Protein AF-A0ABD5KUP2-F1 (afdb_monomer)

Mean predicted aligned error: 8.04 Å

Structure (mmCIF, N/CA/C/O backbone):
data_AF-A0ABD5KUP2-F1
#
_entry.id   AF-A0ABD5KUP2-F1
#
loop_
_atom_site.group_PDB
_atom_site.id
_atom_site.type_symbol
_atom_site.label_atom_id
_atom_site.label_alt_id
_atom_site.label_comp_id
_atom_site.label_asym_id
_atom_site.label_entity_id
_atom_site.label_seq_id
_atom_site.pdbx_PDB_ins_code
_atom_site.Cartn_x
_atom_site.Cartn_y
_atom_site.Cartn_z
_atom_site.occupancy
_atom_site.B_iso_or_equiv
_atom_site.auth_seq_id
_atom_site.auth_comp_id
_atom_site.auth_asym_id
_atom_site.auth_atom_id
_atom_site.pdbx_PDB_model_num
ATOM 1 N N . MET A 1 1 ? -32.605 22.475 23.587 1.00 50.56 1 MET A N 1
ATOM 2 C CA . MET A 1 1 ? -31.176 22.389 23.977 1.00 50.56 1 MET A CA 1
ATOM 3 C C . MET A 1 1 ? -30.439 21.192 23.333 1.00 50.56 1 MET A C 1
ATOM 5 O O . MET A 1 1 ? -29.478 20.707 23.905 1.00 50.56 1 MET A O 1
ATOM 9 N N . ASN A 1 2 ? -30.825 20.736 22.122 1.00 57.00 2 ASN A N 1
ATOM 10 C CA . ASN A 1 2 ? -30.387 19.436 21.562 1.00 57.00 2 ASN A CA 1
ATOM 11 C C . ASN A 1 2 ? -29.615 19.520 20.218 1.00 57.00 2 ASN A C 1
ATOM 13 O O . ASN A 1 2 ? -29.139 18.515 19.701 1.00 57.00 2 ASN A O 1
ATOM 17 N N . HIS A 1 3 ? -29.474 20.720 19.638 1.00 51.41 3 HIS A N 1
ATOM 18 C CA . HIS A 1 3 ? -28.924 20.905 18.283 1.00 51.41 3 HIS A CA 1
ATOM 19 C C . HIS A 1 3 ? -27.395 21.074 18.226 1.00 51.41 3 HIS A C 1
ATOM 21 O O . HIS A 1 3 ? -26.774 20.791 17.204 1.00 51.41 3 HIS A O 1
ATOM 27 N N . LYS A 1 4 ? -26.776 21.555 19.314 1.00 53.66 4 LYS A N 1
ATOM 28 C CA . LYS A 1 4 ? -25.325 21.812 19.380 1.00 53.66 4 LYS A CA 1
ATOM 29 C C . LYS A 1 4 ? -24.533 20.534 19.691 1.00 53.66 4 LYS A C 1
ATOM 31 O O . LYS A 1 4 ? -23.448 20.348 19.161 1.00 53.66 4 LYS A O 1
ATOM 36 N N . HIS A 1 5 ? -25.126 19.638 20.483 1.00 56.44 5 HIS A N 1
ATOM 37 C CA . HIS A 1 5 ? -24.521 18.378 20.926 1.00 56.44 5 HIS A CA 1
ATOM 38 C C . HIS A 1 5 ? -24.550 17.273 19.852 1.00 56.44 5 HIS A C 1
ATOM 40 O O . HIS A 1 5 ? -23.719 16.369 19.853 1.00 56.44 5 HIS A O 1
ATOM 46 N N . THR A 1 6 ? -25.504 17.345 18.919 1.00 63.44 6 THR A N 1
ATOM 47 C CA . THR A 1 6 ? -25.609 16.442 17.764 1.00 63.44 6 THR A CA 1
ATOM 48 C C . THR A 1 6 ? -24.593 16.797 16.679 1.00 63.44 6 THR A C 1
ATOM 50 O O . THR A 1 6 ? -23.900 15.901 16.208 1.00 63.44 6 THR A O 1
ATOM 53 N N . LYS A 1 7 ? -24.411 18.089 16.354 1.00 61.88 7 LYS A N 1
ATOM 54 C CA . LYS A 1 7 ? -23.412 18.547 15.363 1.00 61.88 7 LYS A CA 1
ATOM 55 C C . LYS A 1 7 ? -21.983 18.107 15.701 1.00 61.88 7 LYS A C 1
ATOM 57 O O . LYS A 1 7 ? -21.286 17.582 14.839 1.00 61.88 7 LYS A O 1
ATOM 62 N N . THR A 1 8 ? -21.577 18.241 16.963 1.00 69.25 8 THR A N 1
ATOM 63 C CA . THR A 1 8 ? -20.224 17.877 17.420 1.00 69.25 8 THR A CA 1
ATOM 64 C C . THR A 1 8 ? -19.950 16.376 17.299 1.00 69.25 8 THR A C 1
ATOM 66 O O . THR A 1 8 ? -18.837 15.970 16.968 1.00 69.25 8 THR A O 1
ATOM 69 N N . ASN A 1 9 ? -20.970 15.538 17.514 1.00 71.75 9 ASN A N 1
ATOM 70 C CA . ASN A 1 9 ? -20.849 14.084 17.393 1.00 71.75 9 ASN A CA 1
ATOM 71 C C . ASN A 1 9 ? -20.737 13.640 15.927 1.00 71.75 9 ASN A C 1
ATOM 73 O O . ASN A 1 9 ? -19.942 12.752 15.609 1.00 71.75 9 ASN A O 1
ATOM 77 N N . THR A 1 10 ? -21.492 14.271 15.023 1.00 74.38 10 THR A N 1
ATOM 78 C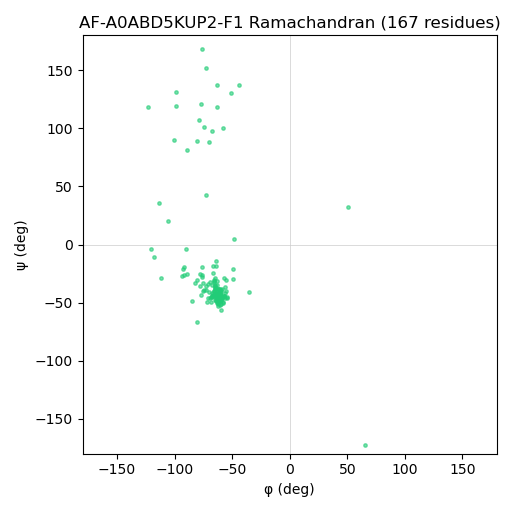 CA . THR A 1 10 ? -21.430 13.978 13.583 1.00 74.38 10 THR A CA 1
ATOM 79 C C . THR A 1 10 ? -20.088 14.399 12.984 1.00 74.38 10 THR A C 1
ATOM 81 O O . THR A 1 10 ? -19.464 13.622 12.264 1.00 74.38 10 THR A O 1
ATOM 84 N N . GLU A 1 11 ? -19.591 15.586 13.334 1.00 73.88 11 GLU A N 1
ATOM 85 C CA . GLU A 1 11 ? -18.287 16.085 12.877 1.00 73.88 11 GLU A CA 1
ATOM 86 C C . GLU A 1 11 ? -17.129 15.202 13.357 1.00 73.88 11 GLU A C 1
ATOM 88 O O . GLU A 1 11 ? -16.233 14.868 12.578 1.00 73.88 11 GLU A O 1
ATOM 93 N N . PHE A 1 12 ? -17.167 14.758 14.617 1.00 73.25 12 PHE A N 1
ATOM 94 C CA . PHE A 1 12 ? -16.165 13.845 15.163 1.00 73.25 12 PHE A CA 1
ATOM 95 C C . PHE A 1 12 ? -16.171 12.482 14.455 1.00 73.25 12 PHE A C 1
ATOM 97 O O . PHE A 1 12 ? -15.109 11.956 14.110 1.00 73.25 12 PHE A O 1
ATOM 104 N N . SER A 1 13 ? -17.359 11.925 14.197 1.00 79.25 13 SER A N 1
ATOM 105 C CA . SER A 1 13 ? -17.510 10.662 13.466 1.00 79.25 13 SER A CA 1
ATOM 106 C C . SER A 1 13 ? -16.963 10.770 12.040 1.00 79.25 13 SER A C 1
ATOM 108 O O . SER A 1 13 ? -16.126 9.964 11.633 1.00 79.25 13 SER A O 1
ATOM 110 N N . ASN A 1 14 ? -17.337 11.832 11.321 1.00 83.81 14 ASN A N 1
ATOM 111 C CA . ASN A 1 14 ? -16.856 12.095 9.964 1.00 83.81 14 ASN A CA 1
ATOM 112 C C . ASN A 1 14 ? -15.335 12.261 9.928 1.00 83.81 14 ASN A C 1
ATOM 114 O O . ASN A 1 14 ? -14.667 11.694 9.066 1.00 83.81 14 ASN A O 1
ATOM 118 N N . LYS A 1 15 ? -14.760 12.974 10.902 1.00 85.25 15 LYS A N 1
ATOM 119 C CA . LYS A 1 15 ? -13.306 13.117 11.024 1.00 85.25 15 LYS A CA 1
ATOM 120 C C . LYS A 1 15 ? -12.623 11.759 11.188 1.00 85.25 15 LYS A C 1
ATOM 122 O O . LYS A 1 15 ? -11.638 11.490 10.505 1.00 85.25 15 LYS A O 1
ATOM 127 N N . LYS A 1 16 ? -13.157 10.887 12.047 1.00 86.00 16 LYS A N 1
ATOM 128 C CA . LYS A 1 16 ? -12.618 9.539 12.263 1.00 86.00 16 LYS A CA 1
ATOM 129 C C . LYS A 1 16 ? -12.708 8.671 11.004 1.00 86.00 16 LYS A C 1
ATOM 131 O O . LYS A 1 16 ? -11.742 7.981 10.684 1.00 86.00 16 LYS A O 1
ATOM 136 N N . ILE A 1 17 ? -13.833 8.723 10.288 1.00 87.75 17 ILE A N 1
ATOM 137 C CA . ILE A 1 17 ? -14.028 8.006 9.018 1.00 87.75 17 ILE A CA 1
ATOM 138 C C . ILE A 1 17 ? -13.024 8.499 7.973 1.00 87.75 17 ILE A C 1
ATOM 140 O O . ILE A 1 17 ? -12.335 7.685 7.364 1.00 87.75 17 ILE A O 1
ATOM 144 N N . ASN A 1 18 ? -12.870 9.815 7.826 1.00 91.00 18 ASN A N 1
ATOM 145 C CA . ASN A 1 18 ? -11.927 10.408 6.878 1.00 91.00 18 ASN A CA 1
ATOM 146 C C . ASN A 1 18 ? -10.485 10.002 7.191 1.00 91.00 18 ASN A C 1
ATOM 148 O O . ASN A 1 18 ? -9.755 9.589 6.297 1.00 91.00 18 ASN A O 1
ATOM 152 N N . MET A 1 19 ? -10.081 10.048 8.463 1.00 92.31 19 MET A N 1
ATOM 153 C CA . MET A 1 19 ? -8.749 9.600 8.883 1.00 92.31 19 MET A CA 1
ATOM 154 C C . MET A 1 19 ? -8.513 8.122 8.558 1.00 92.31 19 MET A C 1
ATOM 156 O O . MET A 1 19 ? -7.432 7.750 8.104 1.00 92.31 19 MET A O 1
ATOM 160 N N . HIS A 1 20 ? -9.526 7.280 8.766 1.00 92.69 20 HIS A N 1
ATOM 161 C CA . HIS A 1 20 ? -9.450 5.864 8.434 1.00 92.69 20 HIS A CA 1
ATOM 162 C C . HIS A 1 20 ? -9.312 5.638 6.924 1.00 92.69 20 HIS A C 1
ATOM 164 O O . HIS A 1 20 ? -8.422 4.911 6.489 1.00 92.69 20 HIS A O 1
ATOM 170 N N . LEU A 1 21 ? -10.148 6.301 6.123 1.00 94.88 21 LEU A N 1
ATOM 171 C CA . LEU A 1 21 ? -10.125 6.198 4.667 1.00 94.88 21 LEU A CA 1
ATOM 172 C C . LEU A 1 21 ? -8.802 6.705 4.078 1.00 94.88 21 LEU A C 1
ATOM 174 O O . LEU A 1 21 ? -8.210 6.034 3.237 1.00 94.88 21 LEU A O 1
ATOM 178 N N . ASN A 1 22 ? -8.287 7.835 4.571 1.00 95.94 22 ASN A N 1
ATOM 179 C CA . ASN A 1 22 ? -6.996 8.376 4.146 1.00 95.94 22 ASN A CA 1
ATOM 180 C C . ASN A 1 22 ? -5.854 7.392 4.423 1.00 95.94 22 ASN A C 1
ATOM 182 O O . ASN A 1 22 ? -4.970 7.222 3.585 1.00 95.94 22 ASN A O 1
ATOM 186 N N . ARG A 1 23 ? -5.878 6.684 5.559 1.00 96.06 23 ARG A N 1
ATOM 187 C CA . ARG A 1 23 ? -4.892 5.634 5.843 1.00 96.06 23 ARG A CA 1
ATOM 188 C C . ARG A 1 23 ? -4.950 4.506 4.806 1.00 96.06 23 ARG A C 1
ATOM 190 O O . ARG A 1 23 ? -3.905 4.116 4.294 1.00 96.06 23 ARG A O 1
ATOM 197 N N . LYS A 1 24 ? -6.153 4.029 4.460 1.00 95.94 24 LYS A N 1
ATOM 198 C CA . LYS A 1 24 ? -6.351 2.961 3.461 1.00 95.94 24 LYS A CA 1
ATOM 199 C C . LYS A 1 24 ? -5.883 3.380 2.066 1.00 95.94 24 LYS A C 1
ATOM 201 O O . LYS A 1 24 ? -5.149 2.634 1.429 1.00 95.94 24 LYS A O 1
ATOM 206 N N . LEU A 1 25 ? -6.227 4.597 1.637 1.00 97.19 25 LEU A N 1
ATOM 207 C CA . LEU A 1 25 ? -5.756 5.167 0.369 1.00 97.19 25 LEU A CA 1
ATOM 208 C C . LEU A 1 25 ? -4.225 5.259 0.329 1.00 97.19 25 LEU A C 1
ATOM 210 O O . LEU A 1 25 ? -3.599 4.869 -0.651 1.00 97.19 25 LEU A O 1
ATOM 214 N N . SER A 1 26 ? -3.612 5.722 1.420 1.00 97.19 26 SER A N 1
ATOM 215 C CA . SER A 1 26 ? -2.150 5.808 1.536 1.00 97.19 26 SER A CA 1
ATOM 216 C C . SER A 1 26 ? -1.499 4.425 1.457 1.00 97.19 26 SER A C 1
ATOM 218 O O . SER A 1 26 ? -0.501 4.249 0.760 1.00 97.19 26 SER A O 1
ATOM 220 N N . ALA A 1 27 ? -2.093 3.427 2.121 1.00 96.94 27 ALA A N 1
ATOM 221 C CA . ALA A 1 27 ? -1.628 2.049 2.057 1.00 96.94 27 ALA A CA 1
ATOM 222 C C . ALA A 1 27 ? -1.706 1.479 0.637 1.00 96.94 27 ALA A C 1
ATOM 224 O O . ALA A 1 27 ? -0.749 0.856 0.184 1.00 96.94 27 ALA A O 1
ATOM 225 N N . ALA A 1 28 ? -2.806 1.736 -0.074 1.00 96.50 28 ALA A N 1
ATOM 226 C CA . ALA A 1 28 ? -2.991 1.317 -1.458 1.00 96.50 28 ALA A CA 1
ATOM 227 C C . ALA A 1 28 ? -1.934 1.918 -2.396 1.00 96.50 28 ALA A C 1
ATOM 229 O O . ALA A 1 28 ? -1.354 1.188 -3.191 1.00 96.50 28 ALA A O 1
ATOM 230 N N . ILE A 1 29 ? -1.636 3.216 -2.269 1.00 97.44 29 ILE A N 1
ATOM 231 C CA . ILE A 1 29 ? -0.632 3.907 -3.098 1.00 97.44 29 ILE A CA 1
ATOM 232 C C . ILE A 1 29 ? 0.765 3.325 -2.874 1.00 97.44 29 ILE A C 1
ATOM 234 O O . ILE A 1 29 ? 1.454 2.962 -3.827 1.00 97.44 29 ILE A O 1
ATOM 238 N N . ILE A 1 30 ? 1.179 3.204 -1.610 1.00 97.31 30 ILE A N 1
ATOM 239 C CA . ILE A 1 30 ? 2.493 2.652 -1.262 1.00 97.31 30 ILE A CA 1
ATOM 240 C C . ILE A 1 30 ? 2.587 1.193 -1.726 1.00 97.31 30 ILE A C 1
ATOM 242 O O . ILE A 1 30 ? 3.603 0.792 -2.289 1.00 97.31 30 ILE A O 1
ATOM 246 N N . ALA A 1 31 ? 1.528 0.404 -1.527 1.00 96.38 31 ALA A N 1
ATOM 247 C CA . ALA A 1 31 ? 1.492 -0.982 -1.966 1.00 96.38 31 ALA A CA 1
ATOM 248 C C . ALA A 1 31 ? 1.572 -1.101 -3.495 1.00 96.38 31 ALA A C 1
ATOM 250 O O . ALA A 1 31 ? 2.342 -1.917 -3.984 1.00 96.38 31 ALA A O 1
ATOM 251 N N . ALA A 1 32 ? 0.865 -0.257 -4.250 1.00 95.38 32 ALA A N 1
ATOM 252 C CA . ALA A 1 32 ? 0.936 -0.242 -5.710 1.00 95.38 32 ALA A CA 1
ATOM 253 C C . ALA A 1 32 ? 2.354 0.040 -6.214 1.00 95.38 32 ALA A C 1
ATOM 255 O O . ALA A 1 32 ? 2.856 -0.656 -7.093 1.00 95.38 32 ALA A O 1
ATOM 256 N N . PHE A 1 33 ? 3.017 1.034 -5.618 1.00 95.94 33 PHE A N 1
ATOM 257 C CA . PHE A 1 33 ? 4.391 1.396 -5.950 1.00 95.94 33 PHE A CA 1
ATOM 258 C C . PHE A 1 33 ? 5.370 0.244 -5.677 1.00 95.94 33 PHE A C 1
ATOM 260 O O . PHE A 1 33 ? 6.164 -0.123 -6.542 1.00 95.94 33 PHE A O 1
ATOM 267 N N . LEU A 1 34 ? 5.288 -0.365 -4.490 1.00 94.88 34 LEU A N 1
ATOM 268 C CA . LEU A 1 34 ? 6.130 -1.505 -4.124 1.00 94.88 34 LEU A CA 1
ATOM 269 C C . LEU A 1 34 ? 5.842 -2.736 -4.996 1.00 94.88 34 LEU A C 1
ATOM 271 O O . LEU A 1 34 ? 6.765 -3.461 -5.358 1.00 94.88 34 LEU A O 1
ATOM 275 N N . PHE A 1 35 ? 4.578 -2.959 -5.356 1.00 91.81 35 PHE A N 1
ATOM 276 C CA . PHE A 1 35 ? 4.164 -4.050 -6.231 1.00 91.81 35 PHE A CA 1
ATOM 277 C C . PHE A 1 35 ? 4.680 -3.850 -7.662 1.00 91.81 35 PHE A C 1
ATOM 279 O O . PHE A 1 35 ? 5.210 -4.791 -8.247 1.00 91.81 35 PHE A O 1
ATOM 286 N N . ALA A 1 36 ? 4.620 -2.624 -8.195 1.00 91.06 36 ALA A N 1
ATOM 287 C CA . ALA A 1 36 ? 5.199 -2.273 -9.493 1.00 91.06 36 ALA A CA 1
ATOM 288 C C . ALA A 1 36 ? 6.715 -2.500 -9.520 1.00 91.06 36 ALA A C 1
ATOM 290 O O . ALA A 1 36 ? 7.221 -3.126 -10.449 1.00 91.06 36 ALA A O 1
ATOM 291 N N . LEU A 1 37 ? 7.433 -2.064 -8.475 1.00 89.12 37 LEU A N 1
ATOM 292 C CA . LEU A 1 37 ? 8.864 -2.344 -8.337 1.00 89.12 37 LEU A CA 1
ATOM 293 C C . LEU A 1 37 ? 9.135 -3.848 -8.339 1.00 89.12 37 LEU A C 1
ATOM 295 O O . LEU A 1 37 ? 9.982 -4.320 -9.092 1.00 89.12 37 LEU A O 1
ATOM 299 N N . LEU A 1 38 ? 8.397 -4.608 -7.529 1.00 87.06 38 LEU A N 1
ATOM 300 C CA . LEU A 1 38 ? 8.575 -6.050 -7.437 1.00 87.06 38 LEU A CA 1
ATOM 301 C C . LEU A 1 38 ? 8.363 -6.738 -8.795 1.00 87.06 38 LEU A C 1
ATOM 303 O O . LEU A 1 38 ? 9.186 -7.557 -9.191 1.00 87.06 38 LEU A O 1
ATOM 307 N N . PHE A 1 39 ? 7.311 -6.374 -9.530 1.00 81.12 39 PHE A N 1
ATOM 308 C CA . PHE A 1 39 ? 7.016 -6.931 -10.855 1.00 81.12 39 PHE A CA 1
ATOM 309 C C . PHE A 1 39 ? 8.049 -6.566 -11.921 1.00 81.12 39 PHE A C 1
ATOM 311 O O . PHE A 1 39 ? 8.200 -7.294 -12.898 1.00 81.12 39 PHE A O 1
ATOM 318 N N . CYS A 1 40 ? 8.776 -5.463 -11.753 1.00 79.00 40 CYS A N 1
ATOM 319 C CA . CYS A 1 40 ? 9.894 -5.136 -12.631 1.00 79.00 40 CYS A CA 1
ATOM 320 C C . CYS A 1 40 ? 11.152 -5.963 -12.343 1.00 79.00 40 CYS A C 1
ATOM 322 O O . CYS A 1 40 ? 11.944 -6.183 -13.258 1.00 79.00 40 CYS A O 1
ATOM 324 N N . PHE A 1 41 ? 11.346 -6.412 -11.099 1.00 73.56 41 PHE A N 1
ATOM 325 C CA . PHE A 1 41 ? 12.506 -7.219 -10.702 1.00 73.56 41 PHE A CA 1
ATOM 326 C C . PHE A 1 41 ? 12.270 -8.723 -10.782 1.00 73.56 41 PHE A C 1
ATOM 328 O O . PHE A 1 41 ? 13.237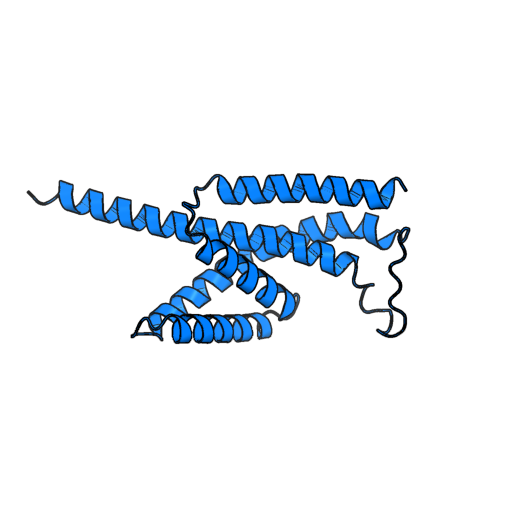 -9.475 -10.878 1.00 73.56 41 PHE A O 1
ATOM 335 N N . ILE A 1 42 ? 11.018 -9.173 -10.759 1.00 70.19 42 ILE A N 1
ATOM 336 C CA . ILE A 1 42 ? 10.668 -10.542 -11.120 1.00 70.19 42 ILE A CA 1
ATOM 337 C C . ILE A 1 42 ? 10.675 -10.576 -12.653 1.00 70.19 42 ILE A C 1
ATOM 339 O O . ILE A 1 42 ? 9.777 -9.978 -13.250 1.00 70.19 42 ILE A O 1
ATOM 343 N N . PRO A 1 43 ? 11.670 -11.207 -13.319 1.00 54.59 43 PRO A N 1
ATOM 344 C CA . PRO A 1 43 ? 11.603 -11.387 -14.764 1.00 54.59 43 PRO A CA 1
ATOM 345 C C . PRO A 1 43 ? 10.241 -11.999 -15.061 1.00 54.59 43 PRO A C 1
ATOM 347 O O . PRO A 1 43 ? 9.827 -12.923 -14.352 1.00 54.59 43 PRO A O 1
ATOM 350 N N . GLY A 1 44 ? 9.510 -11.422 -16.025 1.00 52.69 44 GLY A N 1
ATOM 351 C CA . GLY A 1 44 ? 8.172 -11.898 -16.363 1.00 52.69 44 GLY A CA 1
ATOM 352 C C . GLY A 1 44 ? 8.205 -13.421 -16.416 1.00 52.69 44 GLY A C 1
ATOM 353 O O . GLY A 1 44 ? 9.186 -13.966 -16.915 1.00 52.69 44 GLY A O 1
ATOM 354 N N . ILE A 1 45 ? 7.186 -14.080 -15.857 1.00 46.09 45 ILE A N 1
ATOM 355 C CA . ILE A 1 45 ? 7.054 -15.525 -15.531 1.00 46.09 45 ILE A CA 1
ATOM 356 C C . ILE A 1 45 ? 7.437 -16.511 -16.678 1.00 46.09 45 ILE A C 1
ATOM 358 O O . ILE A 1 45 ? 7.317 -17.723 -16.560 1.00 46.09 45 ILE A O 1
ATOM 362 N N . LYS A 1 46 ? 7.931 -16.012 -17.809 1.00 44.69 46 LYS A N 1
ATOM 363 C CA . LYS A 1 46 ? 8.561 -16.721 -18.918 1.00 44.69 46 LYS A CA 1
ATOM 364 C C . LYS A 1 46 ? 9.896 -17.398 -18.578 1.00 44.69 46 LYS A C 1
ATOM 366 O O . LYS A 1 46 ? 10.183 -18.415 -19.199 1.00 44.69 46 LYS A O 1
ATOM 371 N N . GLU A 1 47 ? 10.706 -16.888 -17.645 1.00 45.31 47 GLU A N 1
ATOM 372 C CA . GLU A 1 47 ? 11.963 -17.555 -17.254 1.00 45.31 47 GLU A CA 1
ATOM 373 C C . GLU A 1 47 ? 11.790 -18.377 -15.967 1.00 45.31 47 GLU A C 1
ATOM 375 O O . GLU A 1 47 ? 11.246 -17.908 -14.968 1.00 45.31 47 GLU A O 1
ATOM 380 N N . SER A 1 48 ? 12.244 -19.633 -15.983 1.00 47.06 48 SER A N 1
ATOM 381 C CA . SER A 1 48 ? 12.188 -20.517 -14.818 1.00 47.06 48 SER A CA 1
ATOM 382 C C . SER A 1 48 ? 13.038 -19.969 -13.662 1.00 47.06 48 SER A C 1
ATOM 384 O O . SER A 1 48 ? 14.191 -19.591 -13.875 1.00 47.06 48 SER A O 1
ATOM 386 N N . ILE A 1 49 ? 12.503 -20.040 -12.436 1.00 50.59 49 ILE A N 1
ATOM 387 C CA . ILE A 1 49 ? 13.115 -19.644 -11.147 1.00 50.59 49 ILE A CA 1
ATOM 388 C C . ILE A 1 49 ? 14.642 -19.892 -11.023 1.00 50.59 49 ILE A C 1
ATOM 390 O O . ILE A 1 49 ? 15.319 -19.006 -10.502 1.00 50.59 49 ILE A O 1
ATOM 394 N N . PRO A 1 50 ? 15.237 -21.014 -11.489 1.00 50.47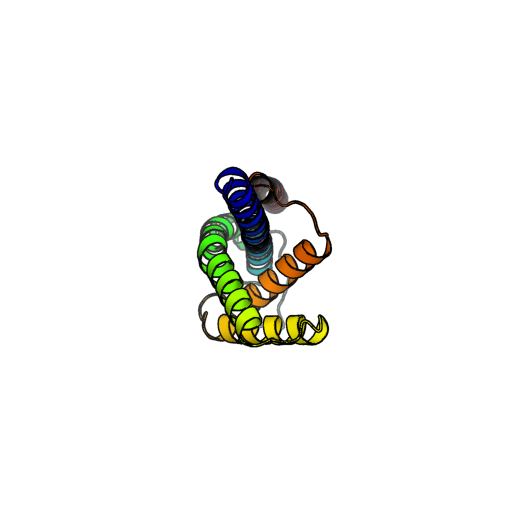 50 PRO A N 1
ATOM 395 C CA . PRO A 1 50 ? 16.685 -21.235 -11.368 1.00 50.47 50 PRO A CA 1
ATOM 396 C C . PRO A 1 50 ? 17.594 -20.248 -12.127 1.00 50.47 50 PRO A C 1
ATOM 398 O O . PRO A 1 50 ? 18.780 -20.200 -11.819 1.00 50.47 50 PRO A O 1
ATOM 401 N N . ASN A 1 51 ? 17.077 -19.438 -13.060 1.00 49.38 51 ASN A N 1
ATOM 402 C CA . ASN A 1 51 ? 17.876 -18.490 -13.856 1.00 49.38 51 ASN A CA 1
ATOM 403 C C . ASN A 1 51 ? 17.693 -17.018 -13.442 1.00 49.38 51 ASN A C 1
ATOM 405 O O . ASN A 1 51 ? 17.997 -16.116 -14.223 1.00 49.38 51 ASN A O 1
ATOM 409 N N . PHE A 1 52 ? 17.216 -16.751 -12.220 1.00 49.09 52 PHE A N 1
ATOM 410 C CA . PHE A 1 52 ? 17.031 -15.389 -11.713 1.00 49.09 52 PHE A CA 1
ATOM 411 C C . PHE A 1 52 ? 18.353 -14.602 -11.722 1.00 49.09 52 PHE A C 1
ATOM 413 O O . PHE A 1 52 ? 19.189 -14.731 -10.830 1.00 49.09 52 PHE A O 1
ATOM 420 N N . THR A 1 53 ? 18.537 -13.761 -12.739 1.00 54.84 53 THR A N 1
ATOM 421 C CA . THR A 1 53 ? 19.647 -12.811 -12.823 1.00 54.84 53 THR A CA 1
ATOM 422 C C . THR A 1 53 ? 19.062 -11.420 -12.986 1.00 54.84 53 THR A C 1
ATOM 424 O O . THR A 1 53 ? 18.402 -11.136 -13.986 1.00 54.84 53 THR A O 1
ATOM 427 N N . ILE A 1 54 ? 19.321 -10.533 -12.024 1.00 54.91 54 ILE A N 1
ATOM 428 C CA . ILE A 1 54 ? 18.955 -9.116 -12.130 1.00 54.91 54 ILE A CA 1
ATOM 429 C C . ILE A 1 54 ? 19.866 -8.489 -13.193 1.00 54.91 54 ILE A C 1
ATOM 431 O O . ILE A 1 54 ? 20.960 -8.005 -12.899 1.00 54.91 54 ILE A O 1
ATOM 435 N N . LYS A 1 55 ? 19.450 -8.536 -14.462 1.00 55.53 55 LYS A N 1
ATOM 436 C CA . LYS A 1 55 ? 20.152 -7.843 -15.546 1.00 55.53 55 LYS A CA 1
ATOM 437 C C . LYS A 1 55 ? 19.859 -6.350 -15.422 1.00 55.53 55 LYS A C 1
ATOM 439 O O . LYS A 1 55 ? 18.791 -5.887 -15.821 1.00 55.53 55 LYS A O 1
ATOM 444 N N . LYS A 1 56 ? 20.834 -5.617 -14.872 1.00 52.34 56 LYS A N 1
ATOM 445 C CA . LYS A 1 56 ? 20.818 -4.157 -14.668 1.00 52.34 56 LYS A CA 1
ATOM 446 C C . LYS A 1 56 ? 20.415 -3.367 -15.928 1.00 52.34 56 LYS A C 1
ATOM 448 O O . LYS A 1 56 ? 19.750 -2.353 -15.789 1.00 52.34 56 LYS A O 1
ATOM 453 N N . ASN A 1 57 ? 20.712 -3.895 -17.122 1.00 52.56 57 ASN A N 1
ATOM 454 C CA . ASN A 1 57 ? 20.420 -3.267 -18.421 1.00 52.56 57 ASN A CA 1
ATOM 455 C C . ASN A 1 57 ? 19.383 -4.054 -19.239 1.00 52.56 57 ASN A C 1
ATOM 457 O O . ASN A 1 57 ? 19.507 -4.180 -20.457 1.00 52.56 57 ASN A O 1
ATOM 461 N N . SER A 1 58 ? 18.382 -4.656 -18.593 1.00 57.12 58 SER A N 1
ATOM 462 C CA . SER A 1 58 ? 17.248 -5.180 -19.355 1.00 57.12 58 SER A CA 1
ATOM 463 C C . SER A 1 58 ? 16.340 -4.013 -19.749 1.00 57.12 58 SER A C 1
ATOM 465 O O . SER A 1 58 ? 15.796 -3.329 -18.883 1.00 57.12 58 SER A O 1
ATOM 467 N N . SER A 1 59 ? 16.133 -3.811 -21.054 1.00 60.59 59 SER A N 1
ATOM 468 C CA . SER A 1 59 ? 15.093 -2.914 -21.600 1.00 60.59 59 SER A CA 1
ATOM 469 C C . SER A 1 59 ? 13.710 -3.166 -20.977 1.00 60.59 59 SER A C 1
ATOM 471 O O . SER A 1 59 ? 12.854 -2.292 -20.920 1.00 60.59 59 SER A O 1
ATOM 473 N N . HIS A 1 60 ? 13.529 -4.360 -20.417 1.00 65.31 60 HIS A N 1
ATOM 474 C CA . HIS A 1 60 ? 12.376 -4.790 -19.647 1.00 65.31 60 HIS A CA 1
ATOM 475 C C . HIS A 1 60 ? 12.044 -3.885 -18.443 1.00 65.31 60 HIS A C 1
ATOM 477 O O . HIS A 1 60 ? 10.869 -3.635 -18.193 1.00 65.31 60 HIS A O 1
ATOM 483 N N . PHE A 1 61 ? 13.030 -3.379 -17.686 1.00 72.06 61 PHE A N 1
ATOM 484 C CA . PHE A 1 61 ? 12.741 -2.519 -16.527 1.00 72.06 61 PHE A CA 1
ATOM 485 C C . PHE A 1 61 ? 12.249 -1.136 -16.966 1.00 72.06 61 PHE A C 1
ATOM 487 O O . PHE A 1 61 ? 11.223 -0.655 -16.483 1.00 72.06 61 PHE A O 1
ATOM 494 N N . SER A 1 62 ? 12.972 -0.504 -17.891 1.00 71.94 62 SER A N 1
ATOM 495 C CA . SER A 1 62 ? 12.678 0.848 -18.366 1.00 71.94 62 SER A CA 1
ATOM 496 C C . SER A 1 62 ? 11.346 0.926 -19.110 1.00 71.94 62 SER A C 1
ATOM 498 O O . SER A 1 62 ? 10.595 1.877 -18.917 1.00 71.94 62 SER A O 1
ATOM 500 N N . GLU A 1 63 ? 10.997 -0.086 -19.900 1.00 75.31 63 GLU A N 1
ATOM 501 C CA . GLU A 1 63 ? 9.729 -0.107 -20.634 1.00 75.31 63 GLU A CA 1
ATOM 502 C C . GLU A 1 63 ? 8.528 -0.420 -19.728 1.00 75.31 63 GLU A C 1
ATOM 504 O O . GLU A 1 63 ? 7.465 0.189 -19.871 1.00 75.31 63 GLU A O 1
ATOM 509 N N . LEU A 1 64 ? 8.676 -1.346 -18.774 1.00 82.75 64 LEU A N 1
ATOM 510 C CA . LEU A 1 64 ? 7.535 -1.845 -18.003 1.00 82.75 64 LEU A CA 1
ATOM 511 C C . LEU A 1 64 ? 7.280 -1.088 -16.707 1.00 82.75 64 LEU A C 1
ATOM 513 O O . LEU A 1 64 ? 6.137 -1.058 -16.263 1.00 82.75 64 LEU A O 1
ATOM 517 N N . PHE A 1 65 ? 8.284 -0.459 -16.093 1.00 87.12 65 PHE A N 1
ATOM 518 C CA . PHE A 1 65 ? 8.080 0.216 -14.810 1.00 87.12 65 PHE A CA 1
ATOM 519 C C . PHE A 1 65 ? 7.055 1.362 -14.878 1.00 87.12 65 PHE A C 1
ATOM 521 O O . PHE A 1 65 ? 6.123 1.365 -14.065 1.00 87.12 65 PHE A O 1
ATOM 528 N N . PRO A 1 66 ? 7.119 2.286 -15.862 1.00 88.44 66 PRO A N 1
ATOM 529 C CA . PRO A 1 66 ? 6.077 3.298 -16.030 1.00 88.44 66 PRO A CA 1
ATOM 530 C C . PRO A 1 66 ? 4.703 2.677 -16.317 1.00 88.44 66 PRO A C 1
ATOM 532 O O . PRO A 1 66 ? 3.693 3.141 -15.787 1.00 88.44 66 PRO A O 1
ATOM 535 N N . LEU A 1 67 ? 4.664 1.601 -17.111 1.00 87.12 67 LEU A N 1
ATOM 536 C CA . LEU A 1 67 ? 3.434 0.895 -17.470 1.00 87.12 67 LEU A CA 1
ATOM 537 C C . LEU A 1 67 ? 2.780 0.237 -16.243 1.00 87.12 67 LEU A C 1
ATOM 539 O O . LEU A 1 67 ? 1.580 0.382 -16.021 1.00 87.12 67 LEU A O 1
ATOM 543 N N . TYR A 1 68 ? 3.564 -0.431 -15.399 1.00 89.38 68 TYR A N 1
ATOM 544 C CA . TYR A 1 68 ? 3.093 -1.036 -14.155 1.00 89.38 68 TYR A CA 1
ATOM 545 C C . TYR A 1 68 ? 2.615 0.007 -13.155 1.00 89.38 68 TYR A C 1
ATOM 547 O O . TYR A 1 68 ? 1.578 -0.199 -12.532 1.00 89.38 68 TYR A O 1
ATOM 555 N N . LEU A 1 69 ? 3.292 1.151 -13.026 1.00 91.44 69 LEU A N 1
ATOM 556 C CA . LEU A 1 69 ? 2.775 2.247 -12.204 1.00 91.44 69 LEU A CA 1
ATOM 557 C C . LEU A 1 69 ? 1.435 2.767 -12.736 1.00 91.44 69 LEU A C 1
ATOM 559 O O . LEU A 1 69 ? 0.518 2.981 -11.940 1.00 91.44 69 LEU A O 1
ATOM 563 N N . LEU A 1 70 ? 1.299 2.923 -14.056 1.00 91.12 70 LEU A N 1
ATOM 564 C CA . LEU A 1 70 ? 0.066 3.381 -14.697 1.00 91.12 70 LEU A CA 1
ATOM 565 C C . LEU A 1 70 ? -1.108 2.416 -14.470 1.00 91.12 70 LEU A C 1
ATOM 567 O O . LEU A 1 70 ? -2.222 2.878 -14.247 1.00 91.12 70 LEU A O 1
ATOM 571 N N . PHE A 1 71 ? -0.872 1.100 -14.487 1.00 89.88 71 PHE A N 1
ATOM 572 C CA . PHE A 1 71 ? -1.922 0.098 -14.267 1.00 89.88 71 PHE A CA 1
ATOM 573 C C . PHE A 1 71 ? -2.184 -0.199 -12.786 1.00 89.88 71 PHE A C 1
ATOM 575 O O . PHE A 1 71 ? -3.334 -0.199 -12.344 1.00 89.88 71 PHE A O 1
ATOM 582 N N . PHE A 1 72 ? -1.143 -0.446 -11.990 1.00 91.12 72 PHE A N 1
ATOM 583 C CA . PHE A 1 72 ? -1.306 -0.917 -10.613 1.00 91.12 72 PHE A CA 1
ATOM 584 C C . PHE A 1 72 ? -1.755 0.194 -9.672 1.00 91.12 72 PHE A C 1
ATOM 586 O O . PHE A 1 72 ? -2.529 -0.075 -8.757 1.00 91.12 72 PHE A O 1
ATOM 593 N N . THR A 1 73 ? -1.340 1.444 -9.893 1.00 93.56 73 THR A N 1
ATOM 594 C CA . THR A 1 73 ? -1.751 2.563 -9.028 1.00 93.56 73 THR A CA 1
ATOM 595 C C . THR A 1 73 ? -3.272 2.757 -8.998 1.00 93.56 73 THR A C 1
ATOM 597 O O . THR A 1 73 ? -3.841 2.680 -7.905 1.00 93.56 73 THR A O 1
ATOM 600 N N . PRO A 1 74 ? -3.977 2.961 -10.133 1.00 93.56 74 PRO A N 1
ATOM 601 C CA . PRO A 1 74 ? -5.434 3.081 -10.115 1.00 93.56 74 PRO A CA 1
ATOM 602 C C . PRO A 1 74 ? -6.119 1.785 -9.664 1.00 93.56 74 PRO A C 1
ATOM 604 O O . PRO A 1 74 ? -7.109 1.851 -8.934 1.00 93.56 74 PRO A O 1
ATOM 607 N N . PHE A 1 75 ? -5.576 0.614 -10.022 1.00 91.44 75 PHE A N 1
ATOM 608 C CA . PHE A 1 75 ? -6.133 -0.667 -9.587 1.00 91.44 75 PHE A CA 1
ATOM 609 C C . PHE A 1 75 ? -6.129 -0.807 -8.058 1.00 91.44 75 PHE A C 1
ATOM 611 O O . PHE A 1 75 ? -7.170 -1.066 -7.459 1.00 91.44 75 PHE A O 1
ATOM 618 N N . PHE A 1 76 ? -4.988 -0.589 -7.400 1.0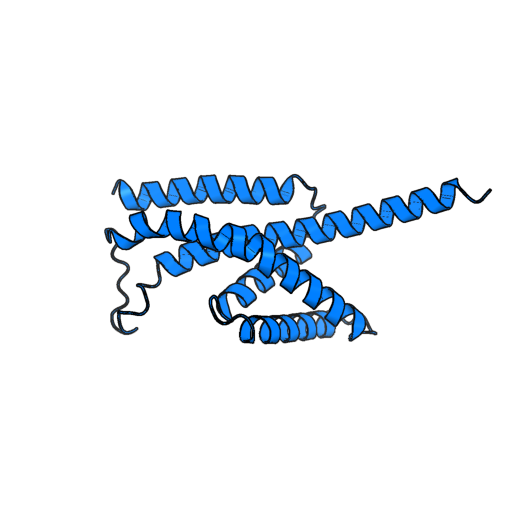0 93.81 76 PHE A N 1
ATOM 619 C CA . PHE A 1 76 ? -4.879 -0.667 -5.940 1.00 93.81 76 PHE A CA 1
ATOM 620 C C . PHE A 1 76 ? -5.687 0.435 -5.254 1.00 93.81 76 PHE A C 1
ATOM 622 O O . PHE A 1 76 ? -6.334 0.170 -4.241 1.00 93.81 76 PHE A O 1
ATOM 629 N N . LEU A 1 77 ? -5.686 1.656 -5.799 1.00 94.31 77 LEU A N 1
ATOM 630 C CA . LEU A 1 77 ? -6.479 2.759 -5.257 1.00 94.31 77 LEU A CA 1
ATOM 631 C C . LEU A 1 77 ? -7.966 2.415 -5.190 1.00 94.31 77 LEU A C 1
ATOM 633 O O . LEU A 1 77 ? -8.596 2.691 -4.173 1.00 94.31 77 LEU A O 1
ATOM 637 N N . ILE A 1 78 ? -8.517 1.805 -6.238 1.00 92.50 78 ILE A N 1
ATOM 638 C CA . ILE A 1 78 ? -9.928 1.416 -6.275 1.00 92.50 78 ILE A CA 1
ATOM 639 C C . ILE A 1 78 ? -10.120 0.101 -5.517 1.00 92.50 78 ILE A C 1
ATOM 641 O O . ILE A 1 78 ? -10.741 0.068 -4.455 1.00 92.50 78 ILE A O 1
ATOM 645 N N . MET A 1 79 ? -9.556 -0.989 -6.032 1.00 89.62 79 MET A N 1
ATOM 646 C CA . MET A 1 79 ? -9.845 -2.340 -5.558 1.00 89.62 79 MET A CA 1
ATOM 647 C C . MET A 1 79 ? -9.187 -2.650 -4.215 1.00 89.62 79 MET A C 1
ATOM 649 O O . MET A 1 79 ? -9.807 -3.278 -3.359 1.00 89.62 79 MET A O 1
ATOM 653 N N . GLY A 1 80 ? -7.956 -2.187 -3.998 1.00 90.25 80 GLY A N 1
ATOM 654 C CA . GLY A 1 80 ? -7.247 -2.362 -2.729 1.00 90.25 80 GLY A CA 1
ATOM 655 C C . GLY A 1 80 ? -7.900 -1.572 -1.593 1.00 90.25 80 GLY A C 1
ATOM 656 O O . GLY A 1 80 ? -8.140 -2.116 -0.512 1.00 90.25 80 GLY A O 1
ATOM 657 N N . THR A 1 81 ? -8.269 -0.311 -1.833 1.00 93.94 81 THR A N 1
ATOM 658 C CA . THR A 1 81 ? -8.991 0.491 -0.830 1.00 93.94 81 THR A CA 1
ATOM 659 C C . THR A 1 81 ? -10.368 -0.095 -0.527 1.00 93.94 81 THR A C 1
ATOM 661 O O . THR A 1 81 ? -10.697 -0.286 0.642 1.00 93.94 81 THR A O 1
ATOM 664 N N . LEU A 1 82 ? -11.166 -0.430 -1.549 1.00 91.81 82 LEU A N 1
ATOM 665 C CA . LEU A 1 82 ? -12.481 -1.046 -1.340 1.00 91.81 82 LEU A CA 1
ATOM 666 C C . LEU A 1 82 ? -12.362 -2.372 -0.585 1.00 91.81 82 LEU A C 1
ATOM 668 O O . LEU A 1 82 ? -13.056 -2.569 0.410 1.00 91.81 82 LEU A O 1
ATOM 672 N N . GLY A 1 83 ? -11.442 -3.244 -1.004 1.00 90.62 83 GLY A N 1
ATOM 673 C CA . GLY A 1 83 ? -11.203 -4.534 -0.362 1.00 90.62 83 GLY A CA 1
ATOM 674 C C . GLY A 1 83 ? -10.833 -4.390 1.112 1.00 90.62 83 GLY A C 1
ATOM 675 O O . GLY A 1 83 ? -11.464 -4.996 1.973 1.00 90.62 83 GLY A O 1
ATOM 676 N N . THR A 1 84 ? -9.869 -3.527 1.431 1.00 91.56 84 THR A N 1
ATOM 677 C CA . THR A 1 84 ? -9.429 -3.306 2.820 1.00 91.56 84 THR A CA 1
ATOM 678 C C . THR A 1 84 ? -10.512 -2.669 3.699 1.00 91.56 84 THR A C 1
ATOM 680 O O . THR A 1 84 ? -10.572 -2.963 4.893 1.00 91.56 84 THR A O 1
ATOM 683 N N . VAL A 1 85 ? -11.386 -1.821 3.142 1.00 93.69 85 VAL A N 1
ATOM 684 C CA . VAL A 1 85 ? -12.553 -1.275 3.858 1.00 93.69 85 VAL A CA 1
ATOM 685 C C . VAL A 1 85 ? -13.592 -2.365 4.116 1.00 93.69 85 VAL A C 1
ATOM 687 O O . VAL A 1 85 ? -14.075 -2.482 5.241 1.00 93.69 85 VAL A O 1
ATOM 690 N N . ILE A 1 86 ? -13.910 -3.189 3.112 1.00 91.88 86 ILE A N 1
ATOM 691 C CA . ILE A 1 86 ? -14.842 -4.316 3.254 1.00 91.88 86 ILE A CA 1
ATOM 692 C C . ILE A 1 86 ? -14.336 -5.290 4.320 1.00 91.88 86 ILE A C 1
ATOM 694 O O . ILE A 1 86 ? -15.104 -5.691 5.192 1.00 91.88 86 ILE A O 1
ATOM 698 N N . VAL A 1 87 ? -13.043 -5.627 4.304 1.00 91.19 87 VAL A N 1
ATOM 699 C CA . VAL A 1 87 ? -12.453 -6.503 5.319 1.00 91.19 87 VAL A CA 1
ATOM 700 C C . VAL A 1 87 ? -12.615 -5.914 6.720 1.00 91.19 87 VAL A C 1
ATOM 702 O O . VAL A 1 87 ? -13.053 -6.626 7.619 1.00 91.19 87 VAL A O 1
ATOM 705 N N . ASP A 1 88 ? -12.334 -4.628 6.930 1.00 90.56 88 ASP A N 1
ATOM 706 C CA . ASP A 1 88 ? -12.487 -4.012 8.255 1.00 90.56 88 ASP A CA 1
ATOM 707 C C . ASP A 1 88 ? -13.944 -4.009 8.745 1.00 90.56 88 ASP A C 1
ATOM 709 O O . ASP A 1 88 ? -14.198 -4.185 9.944 1.00 90.56 88 ASP A O 1
ATOM 713 N N . LEU A 1 89 ? -14.905 -3.838 7.830 1.00 91.25 89 LEU A N 1
ATOM 714 C CA . LEU A 1 89 ? -16.332 -3.954 8.135 1.00 91.25 89 LEU A CA 1
ATOM 715 C C . LEU A 1 89 ? -16.692 -5.383 8.555 1.00 91.25 89 LEU A C 1
ATOM 717 O O . LEU A 1 89 ? -17.371 -5.562 9.566 1.00 91.25 89 LEU A O 1
ATOM 721 N N . LEU A 1 90 ? -16.187 -6.394 7.841 1.00 91.50 90 LEU A N 1
ATOM 722 C CA . LEU A 1 90 ? -16.382 -7.801 8.195 1.00 91.50 90 LEU A CA 1
ATOM 723 C C . LEU A 1 90 ? -15.760 -8.117 9.561 1.00 91.50 90 LEU A C 1
ATOM 725 O O . LEU A 1 90 ? -16.449 -8.629 10.440 1.00 91.50 90 LEU A O 1
ATOM 729 N N . VAL A 1 91 ? -14.497 -7.748 9.798 1.00 90.31 91 VAL A N 1
ATOM 730 C CA . VAL A 1 91 ? -13.841 -7.939 11.107 1.00 90.31 91 VAL A CA 1
ATOM 731 C C . VAL A 1 91 ? -14.663 -7.296 12.220 1.00 90.31 91 VAL A C 1
ATOM 733 O O . VAL A 1 91 ? -14.915 -7.935 13.238 1.00 90.31 91 VAL A O 1
ATOM 736 N N . SER A 1 92 ? -15.134 -6.064 12.014 1.00 87.69 92 SER A N 1
ATOM 737 C CA . SER A 1 92 ? -15.942 -5.348 13.006 1.00 87.69 92 SER A CA 1
ATOM 738 C C . SER A 1 92 ? -17.297 -6.014 13.274 1.00 87.69 92 SER A C 1
ATOM 740 O O . SER A 1 92 ? -17.813 -5.891 14.381 1.00 87.69 92 SER A O 1
ATOM 742 N N . ALA A 1 93 ? -17.868 -6.722 12.294 1.00 88.38 93 ALA A N 1
ATOM 743 C CA . ALA A 1 93 ? -19.116 -7.465 12.453 1.00 88.38 93 ALA A CA 1
ATOM 744 C C . ALA A 1 93 ? -18.925 -8.806 13.187 1.00 88.38 93 ALA A C 1
ATOM 746 O O . ALA A 1 93 ? -19.793 -9.212 13.961 1.00 88.38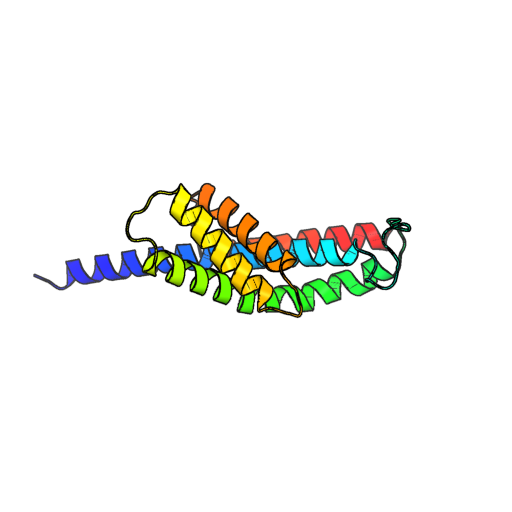 93 ALA A O 1
ATOM 747 N N . PHE A 1 94 ? -17.795 -9.489 12.969 1.00 85.00 94 PHE A N 1
ATOM 748 C CA . PHE A 1 94 ? -17.536 -10.823 13.526 1.00 85.00 94 PHE A CA 1
ATOM 749 C C . PHE A 1 94 ? -16.782 -10.811 14.865 1.00 85.00 94 PHE A C 1
ATOM 751 O O . PHE A 1 94 ? -16.951 -11.727 15.670 1.00 85.00 94 PHE A O 1
ATOM 758 N N . VAL A 1 95 ? -15.971 -9.788 15.144 1.00 85.00 95 VAL A N 1
ATOM 759 C CA . VAL A 1 95 ? -15.144 -9.704 16.359 1.00 85.00 95 VAL A CA 1
ATOM 760 C C . VAL A 1 95 ? -15.817 -8.788 17.385 1.00 85.00 95 VAL A C 1
ATOM 762 O O . VAL A 1 95 ? -15.595 -7.578 17.409 1.00 85.00 95 VAL A O 1
ATOM 765 N N . LYS A 1 96 ? -16.657 -9.383 18.246 1.00 71.56 96 LYS A N 1
ATOM 766 C CA . LYS A 1 96 ? -17.382 -8.670 19.318 1.00 71.56 96 LYS A CA 1
ATOM 767 C C . LYS A 1 96 ? -16.454 -8.187 20.438 1.00 71.56 96 LYS A C 1
ATOM 769 O O . LYS A 1 96 ? -16.580 -7.049 20.884 1.00 71.56 96 LYS A O 1
ATOM 774 N N . ASP A 1 97 ? -15.484 -9.016 20.829 1.00 69.50 97 ASP A N 1
ATOM 775 C CA . ASP A 1 97 ? -14.477 -8.676 21.834 1.00 69.50 97 ASP A CA 1
ATOM 776 C C . ASP A 1 97 ? -13.172 -8.235 21.174 1.00 69.50 97 ASP A C 1
ATOM 778 O O . ASP A 1 97 ? -12.516 -8.988 20.452 1.00 69.50 97 ASP A O 1
ATOM 782 N N . ARG A 1 98 ? -12.771 -6.990 21.451 1.00 66.44 98 ARG A N 1
ATOM 783 C CA . ARG A 1 98 ? -11.623 -6.284 20.853 1.00 66.44 98 ARG A CA 1
ATOM 784 C C . ARG A 1 98 ? -10.266 -6.803 21.343 1.00 66.44 98 ARG A C 1
ATOM 786 O O . ARG A 1 98 ? -9.360 -6.011 21.622 1.00 66.44 98 ARG A O 1
ATOM 793 N N . SER A 1 99 ? -10.078 -8.117 21.460 1.00 84.06 99 SER A N 1
ATOM 794 C CA . SER A 1 99 ? -8.726 -8.632 21.645 1.00 84.06 99 SER A CA 1
ATOM 795 C C . SER A 1 99 ? -7.923 -8.281 20.387 1.00 84.06 99 SER A C 1
ATOM 797 O O . SER A 1 99 ? -8.258 -8.678 19.270 1.00 84.06 99 SER A O 1
ATOM 799 N N . LYS A 1 100 ? -6.861 -7.484 20.560 1.00 82.75 100 LYS 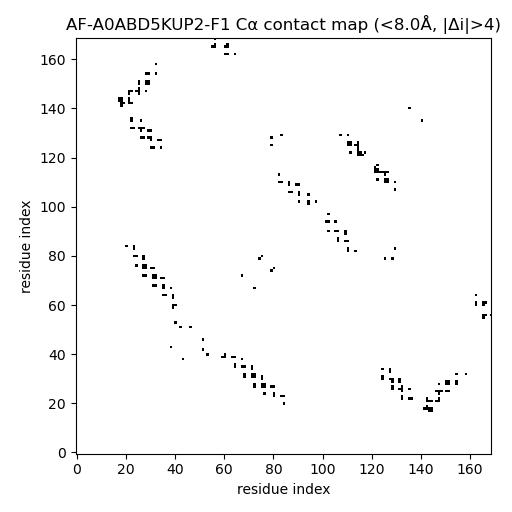A N 1
ATOM 800 C CA . LYS A 1 100 ? -6.040 -6.995 19.437 1.00 82.75 100 LYS A CA 1
ATOM 801 C C . LYS A 1 100 ? -5.462 -8.142 18.604 1.00 82.75 100 LYS A C 1
ATOM 803 O O . LYS A 1 100 ? -5.237 -7.981 17.411 1.00 82.75 100 LYS A O 1
ATOM 808 N N . LYS A 1 101 ? -5.230 -9.297 19.240 1.00 87.69 101 LYS A N 1
ATOM 809 C CA . LYS A 1 101 ? -4.729 -10.509 18.588 1.00 87.69 101 LYS A CA 1
ATOM 810 C C . LYS A 1 101 ? -5.786 -11.145 17.681 1.00 87.69 101 LYS A C 1
ATOM 812 O O . LYS A 1 101 ? -5.461 -11.471 16.546 1.00 87.69 101 LYS A O 1
ATOM 817 N N . ILE A 1 102 ? -7.031 -11.289 18.147 1.00 88.75 102 ILE A N 1
ATOM 818 C CA . ILE A 1 102 ? -8.121 -11.847 17.325 1.00 88.75 102 ILE A CA 1
ATOM 819 C C . ILE A 1 102 ? -8.457 -10.896 16.173 1.00 88.75 102 ILE A C 1
ATOM 821 O O . ILE A 1 102 ? -8.586 -11.355 15.045 1.00 88.75 102 ILE A O 1
ATOM 825 N N . ASP A 1 103 ? -8.512 -9.585 16.425 1.00 87.88 103 ASP A N 1
ATOM 826 C CA . ASP A 1 103 ? -8.726 -8.566 15.385 1.00 87.88 103 ASP A CA 1
ATOM 827 C C . ASP A 1 103 ? -7.673 -8.663 14.269 1.00 87.88 103 ASP A C 1
ATOM 829 O O . ASP A 1 103 ? -8.008 -8.713 13.086 1.00 87.88 103 ASP A O 1
ATOM 833 N N . PHE A 1 104 ? -6.396 -8.788 14.646 1.00 89.88 104 PHE A N 1
ATOM 834 C CA . PHE A 1 104 ? -5.304 -8.961 13.693 1.00 89.88 104 PHE A CA 1
ATOM 835 C C . PHE A 1 104 ? -5.434 -10.256 12.878 1.00 89.88 104 PHE A C 1
ATOM 837 O O . PHE A 1 104 ? -5.334 -10.210 11.654 1.00 89.88 104 PHE A O 1
ATOM 844 N N . ILE A 1 105 ? -5.672 -11.394 13.541 1.00 91.75 105 ILE A N 1
ATOM 845 C CA . ILE A 1 105 ? -5.785 -12.703 12.879 1.00 91.75 105 ILE A CA 1
ATOM 846 C C . ILE A 1 105 ? -6.982 -12.721 11.922 1.00 91.75 105 ILE A C 1
ATOM 848 O O . ILE A 1 105 ? -6.834 -13.122 10.772 1.00 91.75 105 ILE A O 1
ATOM 852 N N . MET A 1 106 ? -8.149 -12.241 12.357 1.00 91.44 106 MET A N 1
ATOM 853 C CA . MET A 1 106 ? -9.350 -12.200 11.518 1.00 91.44 106 MET A CA 1
ATOM 854 C C . MET A 1 106 ? -9.193 -11.242 10.340 1.00 91.44 106 MET A C 1
ATOM 856 O O . MET A 1 106 ? -9.583 -11.574 9.223 1.00 91.44 106 MET A O 1
ATOM 860 N N . SER A 1 107 ? -8.569 -10.081 10.561 1.00 91.00 107 SER A N 1
ATOM 861 C CA . SER A 1 107 ? -8.229 -9.151 9.484 1.00 91.00 107 SER A CA 1
ATOM 862 C C . SER A 1 107 ? -7.316 -9.817 8.458 1.00 91.00 107 SER A C 1
ATOM 864 O O . SER A 1 107 ? -7.591 -9.730 7.264 1.00 91.00 107 SER A O 1
ATOM 866 N N . PHE A 1 108 ? -6.286 -10.542 8.899 1.00 92.69 108 PHE A N 1
ATOM 867 C CA . PHE A 1 108 ? -5.401 -11.281 8.001 1.00 92.69 108 PHE A CA 1
ATOM 868 C C . PHE A 1 108 ? -6.145 -12.364 7.206 1.00 92.69 108 PHE A C 1
ATOM 870 O O . PHE A 1 108 ? -5.988 -12.434 5.990 1.00 92.69 108 PHE A O 1
ATOM 877 N N . ILE A 1 109 ? -6.993 -13.166 7.859 1.00 93.19 109 ILE A N 1
ATOM 878 C CA . ILE A 1 109 ? -7.778 -14.224 7.201 1.00 93.19 109 ILE A CA 1
ATOM 879 C C . ILE A 1 109 ? -8.695 -13.640 6.123 1.00 93.19 109 ILE A C 1
ATOM 881 O O . ILE A 1 109 ? -8.712 -14.136 5.000 1.00 93.19 109 ILE A O 1
ATOM 885 N N . PHE A 1 110 ? -9.433 -12.570 6.422 1.00 92.75 110 PHE A N 1
ATOM 886 C CA . PHE A 1 110 ? -10.323 -11.960 5.434 1.00 92.75 110 PHE A CA 1
ATOM 887 C C . PHE A 1 110 ? -9.565 -11.302 4.277 1.00 92.75 110 PHE A C 1
ATOM 889 O O . PHE A 1 110 ? -10.017 -11.402 3.138 1.00 92.75 110 PHE A O 1
ATOM 896 N N . HIS A 1 111 ? -8.396 -10.703 4.528 1.00 91.06 111 HIS A N 1
ATOM 897 C CA . HIS A 1 111 ? -7.513 -10.257 3.448 1.00 91.06 111 H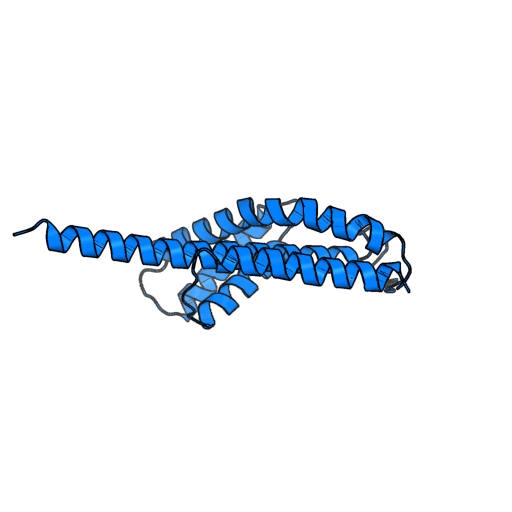IS A CA 1
ATOM 898 C C . HIS A 1 111 ? -7.045 -11.445 2.599 1.00 91.06 111 HIS A C 1
ATOM 900 O O . HIS A 1 111 ? -7.119 -11.374 1.381 1.00 91.06 111 HIS A O 1
ATOM 906 N N . ALA A 1 112 ? -6.639 -12.563 3.205 1.00 90.62 112 ALA A N 1
ATOM 907 C CA . ALA A 1 112 ? -6.233 -13.756 2.463 1.00 90.62 112 ALA A CA 1
ATOM 908 C C . ALA A 1 112 ? -7.361 -14.297 1.568 1.00 90.62 112 ALA A C 1
ATOM 910 O O . ALA A 1 112 ? -7.133 -14.576 0.394 1.00 90.62 112 ALA A O 1
ATOM 911 N N . ILE A 1 113 ? -8.591 -14.371 2.087 1.00 90.50 113 ILE A N 1
ATOM 912 C CA . ILE A 1 113 ? -9.774 -14.769 1.309 1.00 90.50 113 ILE A CA 1
ATOM 913 C C . ILE A 1 113 ? -10.008 -13.793 0.150 1.00 90.50 113 ILE A C 1
ATOM 915 O O . ILE A 1 113 ? -10.197 -14.223 -0.984 1.00 90.50 113 ILE A O 1
ATOM 919 N N . PHE A 1 114 ? -9.947 -12.484 0.406 1.00 85.88 114 PHE A N 1
ATOM 920 C CA . PHE A 1 114 ? -10.095 -11.474 -0.643 1.00 85.88 114 PHE A CA 1
ATOM 921 C C . PHE A 1 114 ? -8.997 -11.586 -1.713 1.00 85.88 114 PHE A C 1
ATOM 923 O O . PHE A 1 114 ? -9.282 -11.512 -2.904 1.00 85.88 114 PHE A O 1
ATOM 930 N N . GLY A 1 115 ? -7.750 -11.830 -1.304 1.00 85.19 115 GLY A N 1
ATOM 931 C CA . GLY A 1 115 ? -6.619 -12.037 -2.208 1.00 85.19 115 GLY A CA 1
ATOM 932 C C . GLY A 1 115 ? -6.725 -13.301 -3.052 1.00 85.19 115 GLY A C 1
ATOM 933 O O . GLY A 1 115 ? -6.288 -13.289 -4.197 1.00 85.19 115 GLY A O 1
ATOM 934 N N . LEU A 1 116 ? -7.350 -14.359 -2.533 1.00 84.88 116 LEU A N 1
ATOM 935 C CA . LEU A 1 116 ? -7.650 -15.567 -3.305 1.00 84.88 116 LEU A CA 1
ATOM 936 C C . LEU A 1 116 ? -8.733 -15.330 -4.368 1.00 84.88 116 LEU A C 1
ATOM 938 O O . LEU A 1 116 ? -8.682 -15.945 -5.427 1.00 84.88 116 LEU A O 1
ATOM 942 N N . LEU A 1 117 ? -9.696 -14.440 -4.108 1.00 81.81 117 LEU A N 1
ATOM 943 C CA . LEU A 1 117 ? -10.755 -14.095 -5.066 1.00 81.81 117 LEU A CA 1
ATOM 944 C C . LEU A 1 117 ? -10.264 -13.164 -6.189 1.00 81.81 117 LEU A C 1
ATOM 946 O O . LEU A 1 117 ? -10.827 -13.161 -7.282 1.00 81.81 117 LEU A O 1
ATOM 950 N N . MET A 1 118 ? -9.220 -12.374 -5.934 1.00 74.50 118 MET A N 1
ATOM 951 C CA . MET A 1 118 ? -8.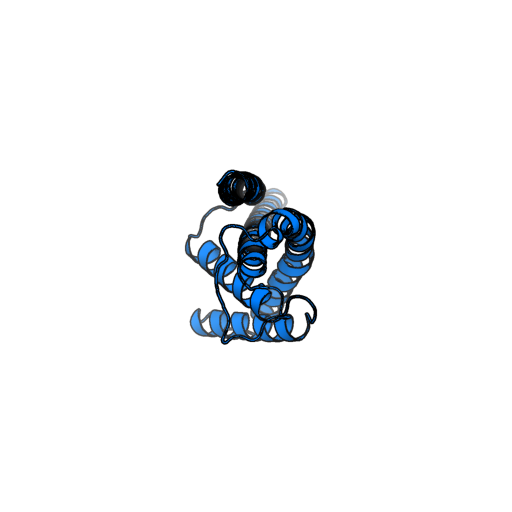669 -11.394 -6.875 1.00 74.50 118 MET A CA 1
ATOM 952 C C . MET A 1 118 ? -7.587 -12.032 -7.764 1.00 74.50 118 MET A C 1
ATOM 954 O O . MET A 1 118 ? -6.390 -11.893 -7.517 1.00 74.50 118 MET A O 1
ATOM 958 N N . PHE A 1 119 ? -8.030 -12.737 -8.809 1.00 58.47 119 PHE A N 1
ATOM 959 C CA . PHE A 1 119 ? -7.209 -13.595 -9.680 1.00 58.47 119 PHE A CA 1
ATOM 960 C C . PHE A 1 119 ? -5.999 -12.918 -10.364 1.00 58.47 119 PHE A C 1
ATOM 962 O O . PHE A 1 119 ? -4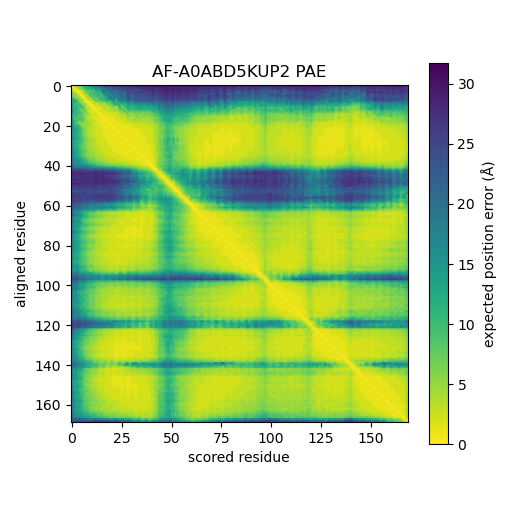.966 -13.566 -10.503 1.00 58.47 119 PHE A O 1
ATOM 969 N N . GLU A 1 120 ? -6.086 -11.652 -10.793 1.00 58.66 120 GLU A N 1
ATOM 970 C CA . GLU A 1 120 ? -5.063 -11.049 -11.680 1.00 58.66 120 GLU A CA 1
ATOM 971 C C . GLU A 1 120 ? -3.793 -10.553 -10.969 1.00 58.66 120 GLU A C 1
ATOM 973 O O . GLU A 1 120 ? -2.705 -10.599 -11.537 1.00 58.66 120 GLU A O 1
ATOM 978 N N . PHE A 1 121 ? -3.904 -10.112 -9.715 1.00 61.59 121 PHE A N 1
ATOM 979 C CA . PHE A 1 121 ? -2.773 -9.571 -8.936 1.00 61.59 121 PHE A CA 1
ATOM 980 C C . PHE A 1 121 ? -2.465 -10.401 -7.683 1.00 61.59 121 PHE A C 1
ATOM 982 O O . PHE A 1 121 ? -1.406 -10.252 -7.063 1.00 61.59 121 PHE A O 1
ATOM 989 N N . GLY A 1 122 ? -3.375 -11.325 -7.359 1.00 72.00 122 GLY A N 1
ATOM 990 C CA . GLY A 1 122 ? -3.180 -12.433 -6.443 1.00 72.00 122 GLY A CA 1
ATOM 991 C C . GLY A 1 122 ? -2.943 -12.053 -4.984 1.00 72.00 122 GLY A C 1
ATOM 992 O O . GLY A 1 122 ? -3.009 -10.901 -4.547 1.00 72.00 122 GLY A O 1
ATOM 993 N N . MET A 1 123 ? -2.605 -13.088 -4.218 1.00 83.88 123 MET A N 1
ATOM 994 C CA . MET A 1 123 ? -2.302 -13.024 -2.789 1.00 83.88 123 MET A CA 1
ATOM 995 C C . MET A 1 123 ? -1.189 -12.017 -2.456 1.00 83.88 123 MET A C 1
ATOM 997 O O . MET A 1 123 ? -1.196 -11.414 -1.385 1.00 83.88 123 MET A O 1
ATOM 1001 N N . LEU A 1 124 ? -0.242 -11.799 -3.372 1.00 87.88 124 LEU A N 1
ATOM 1002 C CA . LEU A 1 124 ? 0.929 -10.965 -3.119 1.00 87.88 124 LEU A CA 1
ATOM 1003 C C . LEU A 1 124 ? 0.561 -9.483 -2.967 1.00 87.88 124 LEU A C 1
ATOM 1005 O O . LEU A 1 124 ? 0.997 -8.848 -2.007 1.00 87.88 124 LEU A O 1
ATOM 1009 N N . GLY A 1 125 ? -0.292 -8.945 -3.846 1.00 89.56 125 GLY A N 1
ATOM 1010 C CA . GLY A 1 125 ? -0.767 -7.563 -3.731 1.00 89.56 125 GLY A CA 1
ATOM 1011 C C . GLY A 1 125 ? -1.557 -7.328 -2.441 1.00 89.56 125 GLY A C 1
ATOM 1012 O O . GLY A 1 125 ? -1.381 -6.308 -1.769 1.00 89.56 125 GLY A O 1
ATOM 1013 N N . VAL A 1 126 ? -2.367 -8.313 -2.041 1.00 90.31 126 VAL A N 1
ATOM 1014 C CA . VAL A 1 126 ? -3.175 -8.233 -0.818 1.00 90.31 126 VAL A CA 1
ATOM 1015 C C . VAL A 1 126 ? -2.338 -8.368 0.459 1.00 90.31 126 VAL A C 1
ATOM 1017 O O . VAL A 1 126 ? -2.593 -7.670 1.440 1.00 90.31 126 VAL A O 1
ATOM 1020 N N . ILE A 1 127 ? -1.286 -9.189 0.452 1.00 91.94 127 ILE A N 1
ATOM 1021 C CA . ILE A 1 127 ? -0.306 -9.209 1.546 1.00 91.94 127 ILE A CA 1
ATOM 1022 C C . ILE A 1 127 ? 0.373 -7.842 1.664 1.00 91.94 127 ILE A C 1
ATOM 1024 O O . ILE A 1 127 ? 0.495 -7.313 2.769 1.00 91.94 127 ILE A O 1
ATOM 1028 N N . LEU A 1 128 ? 0.784 -7.251 0.538 1.00 94.12 128 LEU A N 1
ATOM 1029 C CA . LEU A 1 128 ? 1.468 -5.961 0.532 1.00 94.12 128 LEU A CA 1
ATOM 1030 C C . LEU A 1 128 ? 0.601 -4.863 1.153 1.00 94.12 128 LEU A C 1
ATOM 1032 O O . LEU A 1 128 ? 1.042 -4.177 2.075 1.00 94.12 128 LEU A O 1
ATOM 1036 N N . ILE A 1 129 ? -0.648 -4.724 0.694 1.00 94.25 129 ILE A N 1
ATOM 1037 C CA . ILE A 1 129 ? -1.552 -3.695 1.219 1.00 94.25 129 ILE A CA 1
ATOM 1038 C C . ILE A 1 129 ? -1.892 -3.940 2.694 1.00 94.25 129 ILE A C 1
ATOM 1040 O O . ILE A 1 129 ? -1.931 -2.984 3.466 1.00 94.25 129 ILE A O 1
ATOM 1044 N N . PHE A 1 130 ? -2.053 -5.200 3.116 1.00 94.38 130 PHE A N 1
ATOM 1045 C CA . PHE A 1 130 ? -2.279 -5.549 4.519 1.00 94.38 130 PHE A CA 1
ATOM 1046 C C . PHE A 1 130 ? -1.100 -5.132 5.409 1.00 94.38 130 PHE A C 1
ATOM 1048 O O . PHE A 1 130 ? -1.303 -4.520 6.462 1.00 94.38 130 PHE A O 1
ATOM 1055 N N . ILE A 1 131 ? 0.134 -5.428 4.986 1.00 95.12 131 ILE A N 1
ATOM 1056 C CA . ILE A 1 131 ? 1.348 -5.055 5.724 1.00 95.12 131 ILE A CA 1
ATOM 1057 C C . ILE A 1 131 ? 1.447 -3.534 5.833 1.00 95.12 131 ILE A C 1
ATOM 1059 O O . ILE A 1 131 ? 1.613 -3.009 6.936 1.00 95.12 131 ILE A O 1
ATOM 1063 N N . VAL A 1 132 ? 1.318 -2.819 4.713 1.00 96.56 132 VAL A N 1
ATOM 1064 C CA . VAL A 1 132 ? 1.437 -1.358 4.697 1.00 96.56 132 VAL A CA 1
ATOM 1065 C C . VAL A 1 132 ? 0.343 -0.710 5.549 1.00 96.56 132 VAL A C 1
ATOM 1067 O O . VAL A 1 132 ? 0.655 0.138 6.387 1.00 96.56 132 VAL A O 1
ATOM 1070 N N . ASP A 1 133 ? -0.919 -1.128 5.412 1.00 94.69 133 ASP A N 1
ATOM 1071 C CA . ASP A 1 133 ? -2.016 -0.589 6.224 1.00 94.69 133 ASP A CA 1
ATOM 1072 C C . ASP A 1 133 ? -1.786 -0.835 7.718 1.00 94.69 133 ASP A C 1
ATOM 1074 O O . ASP A 1 133 ? -2.004 0.059 8.542 1.00 94.69 133 ASP A O 1
ATOM 1078 N N . ARG A 1 134 ? -1.274 -2.014 8.094 1.00 92.88 134 ARG A N 1
ATOM 1079 C CA . ARG A 1 134 ? -0.962 -2.308 9.493 1.00 92.88 134 ARG A CA 1
ATOM 1080 C C . ARG A 1 134 ? 0.173 -1.437 10.020 1.00 92.88 134 ARG A C 1
ATOM 1082 O O . ARG A 1 134 ? 0.053 -0.921 11.132 1.00 92.88 134 ARG A O 1
ATOM 1089 N N . LEU A 1 135 ? 1.240 -1.247 9.243 1.00 94.44 135 LEU A N 1
ATOM 1090 C CA . LEU A 1 135 ? 2.354 -0.371 9.613 1.00 94.44 135 LEU A CA 1
ATOM 1091 C C . LEU A 1 135 ? 1.875 1.068 9.828 1.00 94.44 135 LEU A C 1
ATOM 1093 O O . LEU A 1 135 ? 2.198 1.670 10.852 1.00 94.44 135 LEU A O 1
ATOM 1097 N N . LEU A 1 136 ? 1.045 1.592 8.923 1.00 94.19 136 LEU A N 1
ATOM 1098 C CA . LEU A 1 136 ? 0.429 2.910 9.078 1.00 94.19 136 LEU A CA 1
ATOM 1099 C C . LEU A 1 136 ? -0.494 2.955 10.309 1.00 94.19 136 LEU A C 1
ATOM 1101 O O . LEU A 1 136 ? -0.443 3.883 11.115 1.00 94.19 136 LEU A O 1
ATOM 1105 N N . SER A 1 137 ? -1.286 1.908 10.549 1.00 90.56 137 SER A N 1
ATOM 1106 C CA . SER A 1 137 ? -2.166 1.850 11.720 1.00 90.56 137 SER A CA 1
ATOM 1107 C C . SER A 1 137 ? -1.403 1.861 13.049 1.00 90.56 137 SER A C 1
ATOM 1109 O O . SER A 1 137 ? -1.940 2.358 14.042 1.00 90.56 137 SER A O 1
ATOM 1111 N N . ILE A 1 138 ? -0.187 1.309 13.100 1.00 89.31 138 ILE A N 1
ATOM 1112 C CA . ILE A 1 138 ? 0.644 1.285 14.314 1.00 89.31 138 ILE A CA 1
ATOM 1113 C C . ILE A 1 138 ? 1.181 2.680 14.644 1.00 89.31 138 ILE A C 1
ATOM 1115 O O . ILE A 1 138 ? 1.263 3.026 15.823 1.00 89.31 138 ILE A O 1
ATOM 1119 N N . ARG A 1 139 ? 1.487 3.502 13.630 1.00 86.81 139 ARG A N 1
ATOM 1120 C CA . ARG A 1 139 ? 2.021 4.860 13.827 1.00 86.81 139 ARG A CA 1
ATOM 1121 C C . ARG A 1 139 ? 1.024 5.826 14.469 1.00 86.81 139 ARG A C 1
ATOM 1123 O O . ARG A 1 139 ? 1.443 6.835 15.022 1.00 86.81 139 ARG A O 1
ATOM 1130 N N . LYS A 1 140 ? -0.280 5.507 14.445 1.00 75.94 140 LYS A N 1
ATOM 1131 C CA . LYS A 1 140 ? -1.371 6.323 15.026 1.00 75.94 140 LYS A CA 1
ATOM 1132 C C . LYS A 1 140 ? -1.327 7.797 14.589 1.00 75.94 140 LYS A C 1
ATOM 1134 O O . LYS A 1 140 ? -1.716 8.683 15.348 1.00 75.94 140 LYS A O 1
ATOM 1139 N N . GLU A 1 141 ? -0.862 8.056 13.370 1.00 77.94 141 GLU A N 1
ATOM 1140 C CA . GLU A 1 141 ? -0.802 9.404 12.811 1.00 77.94 141 GLU A CA 1
ATOM 1141 C C . GLU A 1 141 ? -2.205 9.916 12.453 1.00 77.94 141 GLU A C 1
ATOM 1143 O O . GLU A 1 141 ? -3.123 9.154 12.132 1.00 77.94 141 GLU A O 1
ATOM 1148 N N . ASN A 1 142 ? -2.372 11.240 12.488 1.00 84.81 142 ASN A N 1
ATOM 1149 C CA . ASN A 1 142 ? -3.579 11.884 11.989 1.00 84.81 142 ASN A CA 1
ATOM 1150 C C . ASN A 1 142 ? -3.503 12.005 10.463 1.00 84.81 142 ASN A C 1
ATOM 1152 O O . ASN A 1 142 ? -3.033 13.012 9.936 1.00 84.81 142 ASN A O 1
ATOM 1156 N N . TYR A 1 143 ? -3.980 10.978 9.760 1.00 90.12 143 TYR A N 1
ATOM 1157 C CA . TYR A 1 143 ? -4.013 10.944 8.297 1.00 90.12 143 TYR A CA 1
ATOM 1158 C C . TYR A 1 143 ? -5.008 11.970 7.736 1.00 90.12 143 TYR A C 1
ATOM 1160 O O . TYR A 1 143 ? -6.218 11.734 7.668 1.00 90.12 143 TYR A O 1
ATOM 1168 N N . SER A 1 144 ? -4.499 13.135 7.340 1.00 92.94 144 SER A N 1
ATOM 1169 C CA . SER A 1 144 ? -5.262 14.135 6.590 1.00 92.94 144 SER A CA 1
ATOM 1170 C C . SER A 1 144 ? -5.410 13.721 5.122 1.00 92.94 144 SER A C 1
ATOM 1172 O O . SER A 1 144 ? -4.728 12.813 4.648 1.00 92.94 144 SER A O 1
ATOM 1174 N N . TYR A 1 145 ? -6.282 14.409 4.382 1.00 91.44 145 TYR A N 1
ATOM 1175 C CA . TYR A 1 145 ? -6.475 14.158 2.947 1.00 91.44 145 TYR A CA 1
ATOM 1176 C C . TYR A 1 145 ? -5.217 14.466 2.113 1.00 91.44 145 TYR A C 1
ATOM 1178 O O . TYR A 1 145 ? -5.079 13.973 0.998 1.00 91.44 145 TYR A O 1
ATOM 1186 N N . LEU A 1 146 ? -4.280 15.252 2.660 1.00 94.38 146 LEU A N 1
ATOM 1187 C CA . LEU A 1 146 ? -2.994 15.542 2.027 1.00 94.38 146 LEU A CA 1
ATOM 1188 C C . LEU A 1 146 ? -2.011 14.374 2.142 1.00 94.38 146 LEU A C 1
ATOM 1190 O O . LEU A 1 146 ? -1.065 14.315 1.368 1.00 94.38 146 LEU A O 1
ATOM 1194 N N . TYR A 1 147 ? -2.216 13.442 3.078 1.00 95.31 147 TYR A N 1
ATOM 1195 C CA . TYR A 1 147 ? -1.291 12.328 3.276 1.00 95.31 147 TYR A CA 1
ATOM 1196 C C . TYR A 1 147 ? -1.296 11.342 2.095 1.00 95.31 147 TYR A C 1
ATOM 1198 O O . TYR A 1 147 ? -0.216 11.097 1.558 1.00 95.31 147 TYR A O 1
ATOM 1206 N N . PRO A 1 148 ? -2.454 10.848 1.597 1.00 95.94 148 PRO A N 1
ATOM 1207 C CA . PRO A 1 148 ? -2.483 10.051 0.369 1.00 95.94 148 PRO A CA 1
ATOM 1208 C C . PRO A 1 148 ? -1.856 10.782 -0.822 1.00 95.94 148 PRO A C 1
ATOM 1210 O O . PRO A 1 148 ? -1.089 10.188 -1.573 1.00 95.94 148 PRO A O 1
ATOM 1213 N N . LEU A 1 149 ? -2.134 12.084 -0.974 1.00 96.00 149 LEU A N 1
ATOM 1214 C CA . LEU A 1 149 ? -1.547 12.895 -2.043 1.00 96.00 149 LEU A CA 1
ATOM 1215 C C . LEU A 1 149 ? -0.019 12.974 -1.911 1.00 96.00 149 LEU A C 1
ATOM 1217 O O . LEU A 1 149 ? 0.693 12.807 -2.896 1.00 96.00 149 LEU A O 1
ATOM 1221 N N . GLY A 1 150 ? 0.486 13.163 -0.691 1.00 96.31 150 GLY A N 1
ATOM 1222 C CA . GLY A 1 150 ? 1.913 13.134 -0.386 1.00 96.31 150 GLY A CA 1
ATOM 1223 C C . GLY A 1 150 ? 2.551 11.784 -0.712 1.00 96.31 150 GLY A C 1
ATOM 1224 O O . GLY A 1 150 ? 3.617 11.758 -1.319 1.00 96.31 150 GLY A O 1
ATOM 1225 N N . CYS A 1 151 ? 1.887 10.666 -0.393 1.00 96.38 151 CYS A N 1
ATOM 1226 C CA . CYS A 1 151 ? 2.336 9.332 -0.800 1.00 96.38 151 CYS A CA 1
ATOM 1227 C C . CYS A 1 151 ? 2.401 9.198 -2.323 1.00 96.38 151 CYS A C 1
ATOM 1229 O O . CYS A 1 151 ? 3.383 8.673 -2.833 1.00 96.38 151 CYS A O 1
ATOM 1231 N N . LEU A 1 152 ? 1.399 9.702 -3.050 1.00 95.44 152 LEU A N 1
ATOM 1232 C CA . LEU A 1 152 ? 1.365 9.638 -4.511 1.00 95.44 152 LEU A CA 1
ATOM 1233 C C . LEU A 1 152 ? 2.518 10.432 -5.136 1.00 95.44 152 LEU A C 1
ATOM 1235 O O . LEU A 1 152 ? 3.236 9.912 -5.987 1.00 95.44 152 LEU A O 1
ATOM 1239 N N . VAL A 1 153 ? 2.727 11.669 -4.674 1.00 96.38 153 VAL A N 1
ATOM 1240 C CA . VAL A 1 153 ? 3.829 12.532 -5.127 1.00 96.38 153 VAL A CA 1
ATOM 1241 C C . VAL A 1 153 ? 5.179 11.902 -4.793 1.00 96.38 153 VAL A C 1
ATOM 1243 O O . VAL A 1 153 ? 6.058 11.847 -5.649 1.00 96.38 153 VAL A O 1
ATOM 1246 N N . LEU A 1 154 ? 5.343 11.376 -3.578 1.00 96.19 154 LEU A N 1
ATOM 1247 C CA . LEU A 1 154 ? 6.581 10.725 -3.161 1.00 96.19 154 LEU A CA 1
ATOM 1248 C C . LEU A 1 154 ? 6.870 9.472 -3.999 1.00 96.19 154 LEU A C 1
ATOM 1250 O O . LEU A 1 154 ? 7.990 9.308 -4.475 1.00 96.19 154 LEU A O 1
ATOM 1254 N N . SER A 1 155 ? 5.869 8.620 -4.231 1.00 95.12 155 SER A N 1
ATOM 1255 C CA . SER A 1 155 ? 5.988 7.454 -5.111 1.00 95.12 155 SER A CA 1
ATOM 1256 C C . SER A 1 155 ? 6.340 7.849 -6.545 1.00 95.12 155 SER A C 1
ATOM 1258 O O . SER A 1 155 ? 7.161 7.178 -7.162 1.00 95.12 155 SER A O 1
ATOM 1260 N N . ALA A 1 156 ? 5.794 8.951 -7.067 1.00 92.69 156 ALA A N 1
ATOM 1261 C CA . ALA A 1 156 ? 6.143 9.456 -8.393 1.00 92.69 156 ALA A CA 1
ATOM 1262 C C . ALA A 1 156 ? 7.593 9.969 -8.459 1.00 92.69 156 ALA A C 1
ATOM 1264 O O . ALA A 1 156 ? 8.316 9.634 -9.399 1.00 92.69 156 ALA A O 1
ATOM 1265 N N . ILE A 1 157 ? 8.048 10.726 -7.453 1.00 95.31 157 ILE A N 1
ATOM 1266 C CA . ILE A 1 157 ? 9.433 11.222 -7.365 1.00 95.31 157 ILE A CA 1
ATOM 1267 C C . ILE A 1 157 ? 10.413 10.050 -7.276 1.00 95.31 157 ILE A C 1
ATOM 1269 O O . ILE A 1 157 ? 11.336 9.960 -8.084 1.00 95.31 157 ILE A O 1
ATOM 1273 N N . ILE A 1 158 ? 10.204 9.131 -6.328 1.00 94.25 158 ILE A N 1
ATOM 1274 C CA . ILE A 1 158 ? 11.077 7.963 -6.157 1.00 94.25 158 ILE A CA 1
ATOM 1275 C C . ILE A 1 158 ? 11.027 7.091 -7.411 1.00 94.25 158 ILE A C 1
ATOM 1277 O O . ILE A 1 158 ? 12.073 6.675 -7.894 1.00 94.25 158 ILE A O 1
ATOM 1281 N N . GLY A 1 159 ? 9.843 6.852 -7.978 1.00 90.94 159 GLY A N 1
ATOM 1282 C CA . GLY A 1 159 ? 9.695 6.094 -9.217 1.00 90.94 159 GLY A CA 1
ATOM 1283 C C . GLY A 1 159 ? 10.485 6.708 -10.369 1.00 90.94 159 GLY A C 1
ATOM 1284 O O . GLY A 1 159 ? 11.215 6.005 -11.058 1.00 90.94 159 GLY A O 1
ATOM 1285 N N . THR A 1 160 ? 10.424 8.028 -10.524 1.00 89.88 160 THR A N 1
ATOM 1286 C CA . THR A 1 160 ? 11.188 8.752 -11.547 1.00 89.88 160 THR A CA 1
ATOM 1287 C C . THR A 1 160 ? 12.695 8.600 -11.328 1.00 89.88 160 THR A C 1
ATOM 1289 O O . THR A 1 160 ? 13.426 8.307 -12.270 1.00 89.88 160 THR A O 1
ATOM 1292 N N . LEU A 1 161 ? 13.170 8.729 -10.084 1.00 90.88 161 LEU A N 1
ATOM 1293 C CA . LEU A 1 161 ? 14.583 8.524 -9.745 1.00 90.88 161 LEU A CA 1
ATOM 1294 C C . LEU A 1 161 ? 15.042 7.092 -10.039 1.00 90.88 161 LEU A C 1
ATOM 1296 O O . LEU A 1 161 ? 16.095 6.901 -10.641 1.00 90.88 161 LEU A O 1
ATOM 1300 N N . VAL A 1 162 ? 14.246 6.092 -9.652 1.00 86.44 162 VAL A N 1
ATOM 1301 C CA . VAL A 1 162 ? 14.533 4.684 -9.946 1.00 86.44 162 VAL A CA 1
ATOM 1302 C C . VAL A 1 162 ? 14.585 4.472 -11.458 1.00 86.44 162 VAL A C 1
ATOM 1304 O O . VAL A 1 162 ? 15.564 3.931 -11.959 1.00 86.44 162 VAL A O 1
ATOM 1307 N N . TYR A 1 163 ? 13.595 4.960 -12.205 1.00 86.25 163 TYR A N 1
ATOM 1308 C CA . TYR A 1 163 ? 13.588 4.886 -13.664 1.00 86.25 163 TYR A CA 1
ATOM 1309 C C . TYR A 1 163 ? 14.863 5.482 -14.282 1.00 86.25 163 TYR A C 1
ATOM 1311 O O . TYR A 1 163 ? 15.486 4.841 -15.127 1.00 86.25 163 TYR A O 1
ATOM 1319 N N . PHE A 1 164 ? 15.311 6.657 -13.825 1.00 86.12 164 PHE A N 1
ATOM 1320 C CA . PHE A 1 164 ? 16.552 7.273 -14.305 1.00 86.12 164 PHE A CA 1
ATOM 1321 C C . PHE A 1 164 ? 17.799 6.433 -14.004 1.00 86.12 164 PHE A C 1
ATOM 1323 O O . PHE A 1 164 ? 18.642 6.259 -14.881 1.00 86.12 164 PHE A O 1
ATOM 1330 N N . ILE A 1 165 ? 17.906 5.867 -12.797 1.00 84.19 165 ILE A N 1
ATOM 1331 C CA . ILE A 1 165 ? 19.041 5.013 -12.406 1.00 84.19 165 ILE A CA 1
ATOM 1332 C C . ILE A 1 165 ? 19.178 3.797 -13.333 1.00 84.19 165 ILE A C 1
ATOM 1334 O O . ILE A 1 165 ? 20.296 3.405 -13.658 1.00 84.19 165 ILE A O 1
ATOM 1338 N N . PHE A 1 166 ? 18.057 3.214 -13.760 1.00 78.81 166 PHE A N 1
ATOM 1339 C CA . PHE A 1 166 ? 18.031 2.028 -14.622 1.00 78.81 166 PHE A CA 1
ATOM 1340 C C . PHE A 1 166 ? 18.027 2.343 -16.129 1.00 78.81 166 PHE A C 1
ATOM 1342 O O . PHE A 1 166 ? 18.065 1.417 -16.932 1.00 78.81 166 PHE A O 1
ATOM 1349 N N . THR A 1 167 ? 17.971 3.620 -16.527 1.00 77.19 167 THR A N 1
ATOM 1350 C CA . THR A 1 167 ? 17.988 4.032 -17.947 1.00 77.19 167 THR A CA 1
ATOM 1351 C C . THR A 1 167 ? 19.252 4.768 -18.370 1.00 77.19 167 THR A C 1
ATOM 1353 O O . THR A 1 167 ? 19.609 4.707 -19.542 1.00 77.19 167 THR A O 1
ATOM 1356 N N . ILE A 1 168 ? 19.916 5.480 -17.455 1.00 72.06 168 ILE A N 1
ATOM 1357 C CA . ILE A 1 168 ? 21.096 6.307 -17.764 1.00 72.06 168 ILE A CA 1
ATOM 1358 C C . ILE A 1 168 ? 22.421 5.534 -17.595 1.00 72.06 168 ILE A C 1
ATOM 1360 O O . ILE A 1 168 ? 23.437 5.950 -18.151 1.00 72.06 168 ILE A O 1
ATOM 1364 N N . VAL A 1 169 ? 22.428 4.421 -16.851 1.00 55.22 169 VAL A N 1
ATOM 1365 C CA . VAL A 1 169 ? 23.622 3.589 -16.575 1.00 55.22 169 VAL A CA 1
ATOM 1366 C C . VAL A 1 169 ? 23.633 2.340 -17.447 1.00 55.22 169 VAL A C 1
ATOM 1368 O O . VAL A 1 169 ? 24.731 1.948 -17.899 1.00 55.22 169 VAL A O 1
#

Nearest PDB structures (foldseek):
  8dku-assembly1_B  TM=2.251E-01  e=4.095E+00  Aquifex aeolicus VF5
  7dl9-assembly2_B  TM=2.541E-01  e=9.670E+00  Escherichia coli K-12
  7k2t-assembly1_B  TM=2.017E-01  e=6.600E+00  Aquifex aeolicus VF5

Radius of gyration: 19.16 Å; Cα contacts (8 Å, |Δi|>4): 139; chains: 1; bounding box: 55×44×46 Å

Organism: Priestia aryabhattai (NCBI:txid412384)

Secondary structure (DSSP, 8-state):
--HHHHHHHHHHHHHHHHHHHHHHHHHHHHHHHHHHHHHHHS--TTS-GGG----TT-HHHHHHHHHHHHHHHHHIIIIIHHHHHHHHHHHHHH--S--HHHHHHHHHHHHHHHHHH-TTTHHHHHHHHHHHHHHHHHHT----THHHHHHHHHHHHHHHHHHHHHHH-

Solvent-accessible surface area (backbone atoms only — not comparable to full-atom values): 9150 Å² total; per-residue (Å²): 142,67,70,70,67,50,52,55,53,52,54,52,50,50,50,53,51,49,29,52,51,25,42,38,40,28,14,12,40,53,28,19,52,54,49,26,53,49,58,47,68,44,69,67,88,84,61,64,79,94,68,80,66,88,60,75,79,42,67,64,38,62,62,41,38,63,52,34,44,66,53,35,34,61,46,21,46,51,54,44,27,51,50,56,51,53,35,53,52,50,39,62,72,72,50,84,69,84,47,69,66,59,54,50,52,48,42,51,51,46,42,52,54,52,13,67,70,39,74,92,65,28,53,63,54,40,52,42,28,52,53,42,34,50,56,55,62,70,68,69,67,88,34,43,81,61,47,30,54,49,47,47,53,50,50,50,52,51,48,50,52,52,47,47,62,52,64,77,112

Sequence (169 aa):
MNHKHTKTNTEFSNKKINMHLNRKLSAAIIAAFLFALLFCFIPGIKESIPNFTIKKNSSHFSELFPLYLLFFTPFFLIMGTLGTVIVDLLVSAFVKDRSKKIDFIMSFIFHAIFGLLMFEFGMLGVILIFIVDRLLSIRKENYSYLYPLGCLVLSAIIGTLVYFIFTIV

pLDDT: mean 82.53, std 14.75, range [44.69, 97.44]

Foldseek 3Di:
DPDVVVVVVVVVVVLVVQQLLLLLLLLLLLLLLVLLVVCLQPDPPPDDPVPRDRPLADPSNLVRSVVSSVPSSVVSNPLVSVQLVVLLVVLVVPCPDPPVVSSLVSSLVSLQVSQCVPPPSHSSSSVSSSVSSVVSVVVVDSRDNVSSVVSNVVSVVVSVVVSCSSPVD